Protein AF-A0A1C4MMA6-F1 (afdb_monomer)

Nearest PDB structures (foldseek):
  7vwo-assembly3_I  TM=7.180E-01  e=1.341E+00  Mycobacterium tuberculosis H37Rv
  1v8p-assembly1_D  TM=8.328E-01  e=2.155E+00  Pyrobaculum aerophilum
  1v8o-assembly1_C  TM=7.365E-01  e=1.643E+00  Pyrobaculum aerophilum
  8kda-assembly1_B  TM=6.234E-01  e=2.014E+00  Hydrogenobacter thermophilus TK-6

Structure (mmCIF, N/CA/C/O backbone):
data_AF-A0A1C4MMA6-F1
#
_entry.id   AF-A0A1C4MMA6-F1
#
loop_
_atom_site.group_PDB
_atom_site.id
_atom_site.type_symbol
_atom_site.label_atom_id
_atom_site.label_alt_id
_atom_site.label_comp_id
_atom_site.label_asym_id
_atom_site.label_entity_id
_atom_site.label_seq_id
_atom_site.pdbx_PDB_ins_code
_atom_site.Cartn_x
_atom_site.Cartn_y
_atom_site.Cartn_z
_atom_site.occupancy
_atom_site.B_iso_or_equiv
_atom_site.auth_seq_id
_atom_site.auth_comp_id
_atom_site.auth_asym_id
_atom_site.auth_atom_id
_atom_site.pdbx_PDB_model_num
ATOM 1 N N . MET A 1 1 ? -5.575 0.027 16.556 1.00 72.94 1 MET A N 1
ATOM 2 C CA . MET A 1 1 ? -4.856 0.512 15.353 1.00 72.94 1 MET A CA 1
ATOM 3 C C . MET A 1 1 ? -5.492 -0.066 14.092 1.00 72.94 1 MET A C 1
ATOM 5 O O . MET A 1 1 ? -5.868 -1.233 14.123 1.00 72.94 1 MET A O 1
ATOM 9 N N . ARG A 1 2 ? -5.619 0.714 13.005 1.00 85.19 2 ARG A N 1
ATOM 10 C CA . ARG A 1 2 ? -6.250 0.281 11.735 1.00 85.19 2 ARG A CA 1
ATOM 11 C C . ARG A 1 2 ? -5.512 -0.893 11.073 1.00 85.19 2 ARG A C 1
ATOM 13 O O . ARG A 1 2 ? -6.161 -1.845 10.658 1.00 85.19 2 ARG A O 1
ATOM 20 N N . ALA A 1 3 ? -4.177 -0.890 11.102 1.00 88.81 3 ALA A N 1
ATOM 21 C CA . ALA A 1 3 ? -3.330 -1.957 10.554 1.00 88.81 3 ALA A CA 1
ATOM 22 C C . ALA A 1 3 ? -3.654 -3.365 11.095 1.00 88.81 3 ALA A C 1
ATOM 24 O O . ALA A 1 3 ? -3.616 -4.340 10.351 1.00 88.81 3 ALA A O 1
ATOM 25 N N . G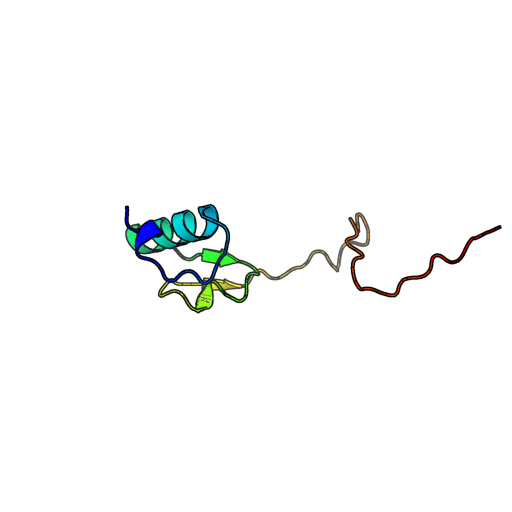LY A 1 4 ? -4.035 -3.481 12.374 1.00 90.31 4 GLY A N 1
ATOM 26 C CA . GLY A 1 4 ? -4.386 -4.766 12.995 1.00 90.31 4 GLY A CA 1
ATOM 27 C C . GLY A 1 4 ? -5.719 -5.360 12.523 1.00 90.31 4 GLY A C 1
ATOM 28 O O . GLY A 1 4 ? -6.012 -6.503 12.849 1.00 90.31 4 GLY A O 1
ATOM 29 N N . ARG A 1 5 ? -6.527 -4.595 11.777 1.00 91.38 5 ARG A N 1
ATOM 30 C CA . ARG A 1 5 ? -7.807 -5.041 11.204 1.00 91.38 5 ARG A CA 1
ATOM 31 C C . ARG A 1 5 ? -7.702 -5.404 9.722 1.00 91.38 5 ARG A C 1
ATOM 33 O O . ARG A 1 5 ? -8.683 -5.860 9.147 1.00 91.38 5 ARG A O 1
ATOM 40 N N . LEU A 1 6 ? -6.547 -5.168 9.099 1.00 91.81 6 LEU A N 1
ATOM 41 C CA . LEU A 1 6 ? -6.336 -5.490 7.694 1.00 91.81 6 LEU A CA 1
ATOM 42 C C . LEU A 1 6 ? -6.163 -7.004 7.502 1.00 91.81 6 LEU A C 1
ATOM 44 O O . LEU A 1 6 ? -5.547 -7.653 8.356 1.00 91.81 6 LEU A O 1
ATOM 48 N N . PRO A 1 7 ? -6.629 -7.561 6.367 1.00 91.44 7 PRO A N 1
ATOM 49 C CA . PRO A 1 7 ? -6.343 -8.940 5.995 1.00 91.44 7 PRO A CA 1
ATOM 50 C C . PRO A 1 7 ? -4.841 -9.247 6.063 1.00 91.44 7 PRO A C 1
ATOM 52 O O . PRO A 1 7 ? -3.996 -8.446 5.645 1.00 91.44 7 PRO A O 1
ATOM 55 N N . ALA A 1 8 ? -4.499 -10.423 6.584 1.00 89.19 8 ALA A N 1
ATOM 56 C CA . ALA A 1 8 ? -3.117 -10.865 6.762 1.00 89.19 8 ALA A CA 1
ATOM 57 C C . ALA A 1 8 ? -2.513 -11.430 5.458 1.00 89.19 8 ALA A C 1
ATOM 59 O O . ALA A 1 8 ? -2.055 -12.569 5.427 1.00 89.19 8 ALA A O 1
ATOM 60 N N . LEU A 1 9 ? -2.536 -10.643 4.374 1.00 90.00 9 LEU A N 1
ATOM 61 C CA . LEU A 1 9 ? -1.919 -11.020 3.091 1.00 90.00 9 LEU A CA 1
ATOM 62 C C . LEU A 1 9 ? -0.386 -10.916 3.152 1.00 90.00 9 LEU A C 1
ATOM 64 O O . LEU A 1 9 ? 0.311 -11.743 2.570 1.00 90.00 9 LEU A O 1
ATOM 68 N N . HIS A 1 10 ? 0.134 -9.945 3.910 1.00 89.00 10 HIS A N 1
ATOM 69 C CA . HIS A 1 10 ? 1.558 -9.828 4.226 1.00 89.00 10 HIS A CA 1
ATOM 70 C C . HIS A 1 10 ? 1.864 -10.458 5.585 1.00 89.00 10 HIS A C 1
ATOM 72 O O . HIS A 1 10 ? 1.116 -10.289 6.554 1.00 89.00 10 HIS A O 1
ATOM 78 N N . ARG A 1 11 ? 2.996 -11.169 5.658 1.00 80.88 11 ARG A N 1
ATOM 79 C CA . ARG A 1 11 ? 3.522 -11.708 6.921 1.00 80.88 11 ARG A CA 1
ATOM 80 C C . ARG A 1 11 ? 4.136 -10.617 7.791 1.00 80.88 11 ARG A C 1
ATOM 82 O O . ARG A 1 11 ? 4.073 -10.719 9.014 1.00 80.88 11 ARG A O 1
ATOM 89 N N . ASP A 1 12 ? 4.687 -9.581 7.166 1.00 83.94 12 ASP A N 1
ATOM 90 C CA . ASP A 1 12 ? 5.275 -8.454 7.873 1.00 83.94 12 ASP A CA 1
ATOM 91 C C . ASP A 1 12 ? 4.202 -7.454 8.352 1.00 83.94 12 ASP A C 1
ATOM 93 O O . ASP A 1 12 ? 3.090 -7.351 7.818 1.00 83.94 12 ASP A O 1
ATOM 97 N N . PHE A 1 13 ? 4.490 -6.765 9.454 1.00 87.94 13 PHE A N 1
ATOM 98 C CA . PHE A 1 13 ? 3.575 -5.792 10.047 1.00 87.94 13 PHE A CA 1
ATOM 99 C C . PHE A 1 13 ? 3.716 -4.394 9.432 1.00 87.94 13 PHE A C 1
ATOM 101 O O . PHE A 1 13 ? 2.726 -3.664 9.362 1.00 87.94 13 PHE A O 1
ATOM 108 N N . LEU A 1 14 ? 4.905 -4.035 8.950 1.00 91.44 14 LEU A N 1
ATOM 109 C CA . LEU A 1 14 ? 5.206 -2.736 8.361 1.00 91.44 14 LEU A CA 1
ATOM 110 C C . LEU A 1 14 ? 4.373 -2.480 7.106 1.00 91.44 14 LEU A C 1
ATOM 112 O O . LEU A 1 14 ? 3.795 -1.403 6.986 1.00 91.44 14 LEU A O 1
ATOM 116 N N . ASP A 1 15 ? 4.218 -3.480 6.233 1.00 92.06 15 ASP A N 1
ATOM 117 C CA . ASP A 1 15 ? 3.378 -3.364 5.030 1.00 92.06 15 ASP A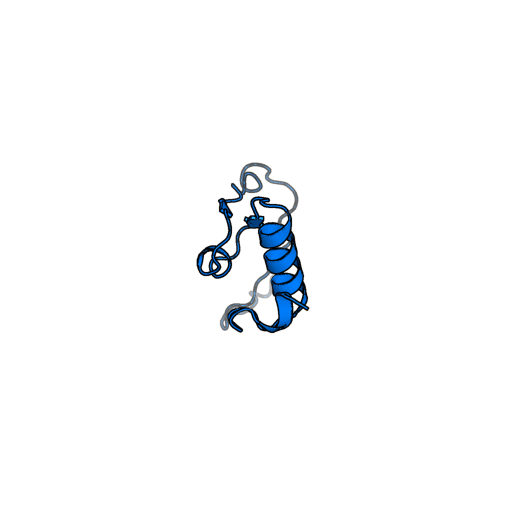 CA 1
ATOM 118 C C . ASP A 1 15 ? 1.940 -2.973 5.395 1.00 92.06 15 ASP A C 1
ATOM 120 O O . ASP A 1 15 ? 1.327 -2.096 4.783 1.00 92.06 15 ASP A O 1
ATOM 124 N N . ARG A 1 16 ? 1.408 -3.569 6.468 1.00 94.25 16 ARG A N 1
ATOM 125 C CA . ARG A 1 16 ? 0.055 -3.278 6.962 1.00 94.25 16 ARG A CA 1
ATOM 126 C C . ARG A 1 16 ? -0.046 -1.903 7.617 1.00 94.25 16 ARG A C 1
ATOM 128 O O . ARG A 1 16 ? -1.104 -1.283 7.527 1.00 94.25 16 ARG A O 1
ATOM 135 N N . ILE A 1 17 ? 1.016 -1.409 8.255 1.00 95.62 17 ILE A N 1
ATOM 136 C CA . ILE A 1 17 ? 1.064 -0.018 8.728 1.00 95.62 17 ILE A CA 1
ATOM 137 C C . ILE A 1 17 ? 1.042 0.945 7.538 1.00 95.62 17 ILE A C 1
ATOM 139 O O . ILE A 1 17 ? 0.239 1.876 7.542 1.00 95.62 17 ILE A O 1
ATOM 1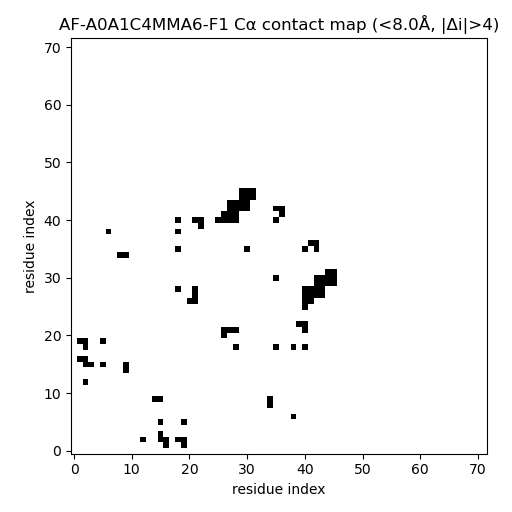43 N N . LEU A 1 18 ? 1.863 0.703 6.513 1.00 95.12 18 LEU A N 1
ATOM 144 C CA . LEU A 1 18 ? 1.940 1.551 5.321 1.00 95.12 18 LEU A CA 1
ATOM 145 C C . LEU A 1 18 ? 0.586 1.636 4.604 1.00 95.12 18 LEU A C 1
ATOM 147 O O . LEU A 1 18 ? 0.107 2.730 4.311 1.00 95.12 18 LEU A O 1
ATOM 151 N N . ILE A 1 19 ? -0.068 0.491 4.387 1.00 96.19 19 ILE A N 1
ATOM 152 C CA . ILE A 1 19 ? -1.406 0.432 3.782 1.00 96.19 19 ILE A CA 1
ATOM 153 C C . ILE A 1 19 ? -2.424 1.183 4.644 1.00 96.19 19 ILE A C 1
ATOM 155 O O . ILE A 1 19 ? -3.229 1.955 4.125 1.00 96.19 19 ILE A O 1
ATOM 159 N N . ALA A 1 20 ? -2.395 0.982 5.965 1.00 96.44 20 ALA A N 1
ATOM 160 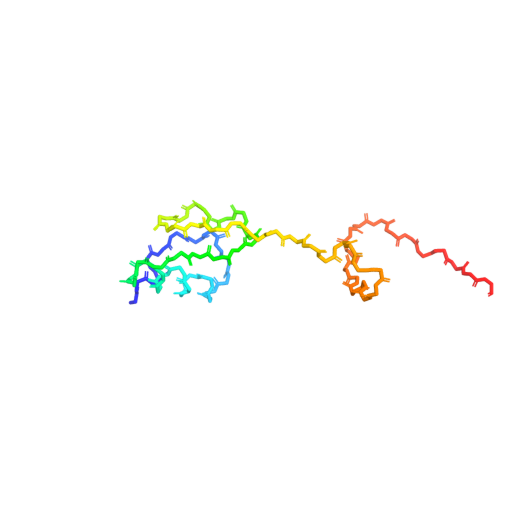C CA . ALA A 1 20 ? -3.314 1.663 6.868 1.00 96.44 20 ALA A CA 1
ATOM 161 C C . ALA A 1 20 ? -3.148 3.189 6.819 1.00 96.44 20 ALA A C 1
ATOM 163 O O . ALA A 1 20 ? -4.157 3.892 6.841 1.00 96.44 20 ALA A O 1
ATOM 164 N N . GLN A 1 21 ? -1.913 3.690 6.722 1.00 96.81 21 GLN A N 1
ATOM 165 C CA . GLN A 1 21 ? -1.652 5.122 6.593 1.00 96.81 21 GLN A CA 1
ATOM 166 C C . GLN A 1 21 ? -2.158 5.665 5.258 1.00 96.81 21 GLN A C 1
ATOM 168 O O . GLN A 1 21 ? -2.872 6.664 5.233 1.00 96.81 21 GLN A O 1
ATOM 173 N N . ALA A 1 22 ? -1.868 4.964 4.160 1.00 97.38 22 ALA A N 1
ATOM 174 C CA . ALA A 1 22 ? -2.330 5.347 2.831 1.00 97.38 22 ALA A CA 1
ATOM 175 C C . ALA A 1 22 ? -3.865 5.426 2.750 1.00 97.38 22 ALA A C 1
ATOM 177 O O . ALA A 1 22 ? -4.402 6.356 2.155 1.00 97.38 22 ALA A O 1
ATOM 178 N N . GLN A 1 23 ? -4.580 4.517 3.420 1.00 96.19 23 GLN A N 1
ATOM 179 C CA . GLN A 1 23 ? -6.040 4.579 3.530 1.00 96.19 23 GLN A CA 1
ATOM 180 C C . GLN A 1 23 ? -6.550 5.766 4.357 1.00 96.19 23 GLN A C 1
ATOM 182 O O . GLN A 1 23 ? -7.615 6.295 4.054 1.00 96.19 23 GLN A O 1
ATOM 187 N N . ILE A 1 24 ? -5.844 6.150 5.426 1.00 96.31 24 ILE A N 1
ATOM 188 C CA . ILE A 1 24 ? -6.241 7.273 6.292 1.00 96.31 24 ILE A CA 1
ATOM 189 C C . ILE A 1 24 ? -6.029 8.608 5.574 1.00 96.31 24 ILE A C 1
ATOM 191 O O . ILE A 1 24 ? -6.869 9.496 5.681 1.00 96.31 24 ILE A O 1
ATOM 195 N N . GLU A 1 25 ? -4.929 8.736 4.836 1.00 97.19 25 GLU A N 1
ATOM 196 C CA . GLU A 1 25 ? -4.535 9.986 4.179 1.00 97.19 25 GLU A CA 1
ATOM 197 C C . GLU A 1 25 ? -4.986 10.080 2.714 1.00 97.19 25 GLU A C 1
ATOM 199 O O . GLU A 1 25 ? -4.770 11.100 2.068 1.00 97.19 25 GLU A O 1
ATOM 204 N N . GLY A 1 26 ? -5.613 9.032 2.169 1.00 96.44 26 GLY A N 1
ATOM 205 C CA . GLY A 1 26 ? -6.033 8.995 0.766 1.00 96.44 26 GLY A CA 1
ATOM 206 C C . GLY A 1 26 ? -4.859 8.980 -0.220 1.00 96.44 26 GLY A C 1
ATOM 207 O O . GLY A 1 26 ? -4.981 9.483 -1.335 1.00 96.44 26 GLY A O 1
ATOM 208 N N . MET A 1 27 ? -3.715 8.422 0.185 1.00 97.44 27 MET A N 1
ATOM 209 C CA . MET A 1 27 ? -2.506 8.356 -0.636 1.00 97.44 27 MET A CA 1
ATOM 210 C C . MET A 1 27 ? -2.460 7.098 -1.503 1.00 97.44 27 MET A C 1
ATOM 212 O O . MET A 1 27 ? -2.987 6.045 -1.144 1.00 97.44 27 MET A O 1
ATOM 216 N N . ALA A 1 28 ? -1.752 7.189 -2.629 1.00 97.19 28 ALA A N 1
ATOM 217 C CA . ALA A 1 28 ? -1.416 6.028 -3.441 1.00 97.19 28 ALA A CA 1
ATOM 218 C C . ALA A 1 28 ? -0.155 5.325 -2.921 1.00 97.19 28 ALA A C 1
ATOM 220 O O . ALA A 1 28 ? 0.833 5.974 -2.575 1.00 97.19 28 ALA A O 1
ATOM 221 N N . VAL A 1 29 ? -0.161 3.992 -2.934 1.00 96.19 29 VAL A N 1
ATOM 222 C CA . VAL A 1 29 ? 1.020 3.178 -2.632 1.00 96.19 29 VAL A CA 1
ATOM 223 C C . VAL A 1 29 ? 1.768 2.876 -3.926 1.00 96.19 29 VAL A C 1
ATOM 225 O O . VAL A 1 29 ? 1.247 2.239 -4.842 1.00 96.19 29 VAL A O 1
ATOM 228 N N . VAL A 1 30 ? 3.019 3.322 -4.001 1.00 95.44 30 VAL A N 1
ATOM 229 C CA . VAL A 1 30 ? 3.928 3.002 -5.104 1.00 95.44 30 VAL A CA 1
ATOM 230 C C . VAL A 1 30 ? 4.664 1.711 -4.759 1.00 95.44 30 VAL A C 1
ATOM 232 O O . VAL A 1 30 ? 5.427 1.677 -3.796 1.00 95.44 30 VAL A O 1
ATOM 235 N N . THR A 1 31 ? 4.445 0.634 -5.514 1.00 92.69 31 THR A N 1
ATOM 236 C CA . THR A 1 31 ? 5.035 -0.668 -5.170 1.00 92.69 31 THR A CA 1
ATOM 237 C C . THR A 1 31 ? 5.297 -1.575 -6.377 1.00 92.69 31 THR A C 1
ATOM 239 O O . THR A 1 31 ? 4.778 -1.369 -7.476 1.00 92.69 31 THR A O 1
ATOM 242 N N . ARG A 1 32 ? 6.142 -2.592 -6.164 1.00 92.31 32 ARG A N 1
ATOM 243 C CA . ARG A 1 32 ? 6.275 -3.779 -7.032 1.00 92.31 32 ARG A CA 1
ATOM 244 C C . ARG A 1 32 ? 5.566 -5.005 -6.450 1.00 92.31 32 ARG A C 1
ATOM 246 O O . ARG A 1 32 ? 5.542 -6.049 -7.097 1.00 92.31 32 ARG A O 1
ATOM 253 N N . ASP A 1 33 ? 5.048 -4.897 -5.232 1.00 91.44 33 ASP A N 1
ATOM 254 C CA . ASP A 1 33 ? 4.383 -5.992 -4.547 1.00 91.44 33 ASP A CA 1
ATOM 255 C C . ASP A 1 33 ? 3.019 -6.276 -5.188 1.00 91.44 33 ASP A C 1
ATOM 257 O O . ASP A 1 33 ? 2.170 -5.394 -5.327 1.00 91.44 33 ASP A O 1
ATOM 261 N N . LYS A 1 34 ? 2.817 -7.534 -5.579 1.00 91.75 34 LYS A N 1
ATOM 262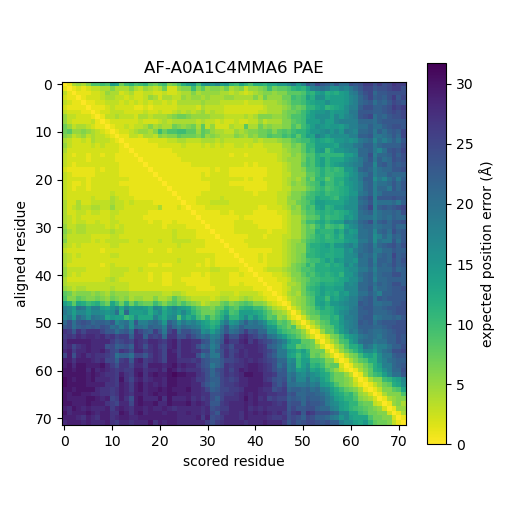 C CA . LYS A 1 34 ? 1.598 -8.025 -6.229 1.00 91.75 34 LYS A CA 1
ATOM 263 C C . LYS A 1 34 ? 0.419 -8.223 -5.271 1.00 91.75 34 LYS A C 1
ATOM 265 O O . LYS A 1 34 ? -0.704 -8.399 -5.736 1.00 91.75 34 LYS A O 1
ATOM 270 N N . TRP A 1 35 ? 0.660 -8.239 -3.963 1.00 93.25 35 TRP A N 1
ATOM 271 C CA . TRP A 1 35 ? -0.359 -8.438 -2.933 1.00 93.25 35 TRP A CA 1
ATOM 272 C C . TRP A 1 35 ? -0.977 -7.120 -2.472 1.00 93.25 35 TRP A C 1
ATOM 274 O O . TRP A 1 35 ? -2.140 -7.101 -2.083 1.00 93.25 35 TRP A O 1
ATOM 284 N N . ILE A 1 36 ? -0.246 -6.004 -2.563 1.00 93.94 36 ILE A N 1
ATOM 285 C CA . ILE A 1 36 ? -0.747 -4.678 -2.163 1.00 93.94 36 ILE A CA 1
ATOM 286 C C . ILE A 1 36 ? -2.029 -4.252 -2.915 1.00 93.94 36 ILE A C 1
ATOM 288 O O . ILE A 1 36 ? -2.931 -3.748 -2.250 1.00 93.94 36 ILE A O 1
ATOM 292 N N . PRO A 1 37 ? -2.202 -4.506 -4.230 1.00 94.12 37 PRO A N 1
ATOM 293 C CA . PRO A 1 37 ? -3.456 -4.209 -4.936 1.00 94.12 37 PRO A CA 1
ATOM 294 C C . PRO A 1 37 ? -4.701 -4.938 -4.412 1.00 94.12 37 PRO A C 1
ATOM 296 O O . PRO A 1 37 ? -5.809 -4.582 -4.794 1.00 94.12 37 PRO A O 1
ATOM 299 N N . GLN A 1 38 ? -4.543 -5.975 -3.584 1.00 94.50 38 GLN A N 1
ATOM 300 C CA . GLN A 1 38 ? -5.672 -6.691 -2.977 1.00 94.50 38 GLN A CA 1
ATOM 301 C C . GLN A 1 38 ? -6.220 -5.976 -1.738 1.00 94.50 38 GLN A C 1
ATOM 303 O O . GLN A 1 38 ? -7.266 -6.356 -1.215 1.00 94.50 38 GLN A O 1
ATOM 308 N N . TYR A 1 39 ? -5.523 -4.949 -1.256 1.00 93.62 39 TYR A N 1
ATOM 309 C CA . TYR A 1 39 ? -6.068 -4.031 -0.273 1.00 93.62 39 TYR A CA 1
ATOM 310 C C . TYR A 1 39 ? -6.839 -2.921 -0.983 1.00 93.62 39 TYR A C 1
ATOM 312 O O . TYR A 1 39 ? -6.482 -2.499 -2.080 1.00 93.62 39 TYR A O 1
ATOM 320 N N . GLU A 1 40 ? -7.875 -2.404 -0.329 1.00 92.94 40 GLU A N 1
ATOM 321 C CA . GLU A 1 40 ? -8.630 -1.243 -0.805 1.00 92.94 40 GLU A CA 1
ATOM 322 C C . GLU A 1 40 ? -7.784 0.034 -0.649 1.00 92.94 40 GLU A C 1
ATOM 324 O O . GLU A 1 40 ? -7.947 0.797 0.305 1.00 92.94 40 GLU A O 1
ATOM 329 N N . VAL A 1 41 ? -6.804 0.219 -1.535 1.00 95.38 41 VAL A N 1
ATOM 330 C CA . VAL A 1 41 ? -5.893 1.369 -1.572 1.00 95.38 41 VAL A CA 1
ATOM 331 C C . VAL A 1 41 ? -5.496 1.672 -3.024 1.00 95.38 41 VAL A C 1
ATOM 333 O O . VAL A 1 41 ? -5.316 0.738 -3.808 1.00 95.38 41 VAL A O 1
ATOM 336 N N . PRO A 1 42 ? -5.346 2.946 -3.428 1.00 96.94 42 PRO A N 1
ATOM 337 C CA . PRO A 1 42 ? -4.830 3.269 -4.755 1.00 96.94 42 PRO A CA 1
ATOM 338 C C . PRO A 1 42 ? -3.388 2.769 -4.917 1.00 96.94 42 PRO A C 1
ATOM 340 O O . PRO A 1 42 ? -2.566 2.938 -4.015 1.00 96.94 42 PRO A O 1
ATOM 343 N N . VAL A 1 43 ? -3.058 2.184 -6.072 1.00 96.25 43 VAL A N 1
ATOM 344 C CA . VAL A 1 43 ? -1.720 1.629 -6.340 1.00 96.25 43 VAL A CA 1
ATOM 345 C C . VAL A 1 43 ? -1.128 2.197 -7.621 1.00 96.25 43 VAL A C 1
ATOM 347 O O . VAL A 1 43 ? -1.800 2.301 -8.645 1.00 96.25 43 VAL A O 1
ATOM 350 N N . MET A 1 44 ? 0.167 2.503 -7.570 1.00 95.88 44 MET A N 1
ATOM 351 C CA . MET A 1 44 ? 0.975 2.850 -8.733 1.00 95.88 44 MET A CA 1
ATOM 352 C C . MET A 1 44 ? 2.100 1.827 -8.912 1.00 95.88 44 MET A C 1
ATOM 354 O O . MET A 1 44 ? 2.906 1.593 -8.009 1.00 95.88 44 MET A O 1
ATOM 358 N N . ALA A 1 45 ? 2.169 1.225 -10.098 1.00 90.00 45 ALA A N 1
ATOM 359 C CA . ALA A 1 45 ? 3.220 0.273 -10.428 1.00 90.00 45 ALA A CA 1
ATOM 360 C C . ALA A 1 45 ? 4.561 0.987 -10.651 1.00 90.00 45 ALA A C 1
ATOM 362 O O . ALA A 1 45 ? 4.655 1.953 -11.411 1.00 90.00 45 ALA A O 1
ATOM 363 N N . VAL A 1 46 ? 5.628 0.470 -10.042 1.00 89.25 46 VAL A N 1
ATOM 364 C CA . VAL A 1 46 ? 6.988 0.960 -10.300 1.00 89.25 46 VAL A CA 1
ATOM 365 C C . VAL A 1 46 ? 7.497 0.409 -11.630 1.00 89.25 46 VAL A C 1
ATOM 367 O O . VAL A 1 46 ? 7.697 -0.798 -11.775 1.00 89.25 46 VAL A O 1
ATOM 370 N N . ARG A 1 47 ? 7.830 1.291 -12.577 1.00 82.44 47 ARG A N 1
ATOM 371 C CA . ARG A 1 47 ? 8.648 0.913 -13.738 1.00 82.44 47 ARG A CA 1
ATOM 372 C C . ARG A 1 47 ? 10.103 0.764 -13.303 1.00 82.44 47 ARG A C 1
ATOM 374 O O . ARG A 1 47 ? 10.723 1.706 -12.819 1.00 82.44 47 ARG A O 1
ATOM 381 N N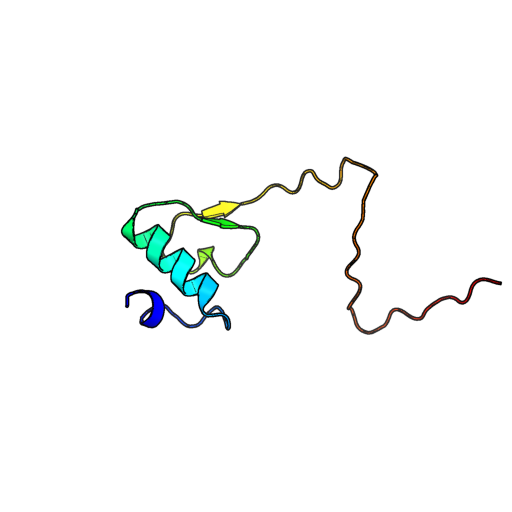 . ALA A 1 48 ? 10.669 -0.426 -13.467 1.00 69.75 48 ALA A N 1
ATOM 382 C CA . ALA A 1 48 ? 12.098 -0.633 -13.271 1.00 69.75 48 ALA A CA 1
ATOM 383 C C . ALA A 1 48 ? 12.857 -0.240 -14.551 1.00 69.75 48 ALA A C 1
ATOM 385 O O . ALA A 1 48 ? 12.990 -1.060 -15.453 1.00 69.75 48 ALA A O 1
ATOM 386 N N . ALA A 1 49 ? 13.361 0.996 -14.615 1.00 64.81 49 ALA A N 1
ATOM 387 C CA . ALA A 1 49 ? 14.267 1.454 -15.683 1.00 64.81 49 ALA A CA 1
ATOM 388 C C . ALA A 1 49 ? 15.731 1.010 -15.462 1.00 64.81 49 ALA A C 1
ATOM 390 O O . ALA A 1 49 ? 16.592 1.171 -16.317 1.00 64.81 49 ALA A O 1
ATOM 391 N N . TRP A 1 50 ? 16.023 0.375 -14.322 1.00 57.28 50 TRP A N 1
ATOM 392 C CA . TRP A 1 50 ? 17.370 -0.056 -13.926 1.00 57.28 50 TRP A CA 1
ATOM 393 C C . TRP A 1 50 ? 18.011 -1.110 -14.844 1.00 57.28 50 TRP A C 1
ATOM 395 O O . TRP A 1 50 ? 19.175 -1.436 -14.654 1.00 57.28 50 TRP A O 1
ATOM 405 N N . ARG A 1 51 ? 17.280 -1.659 -15.828 1.00 55.72 51 ARG A N 1
ATOM 406 C CA . ARG A 1 51 ? 17.848 -2.578 -16.832 1.00 55.72 51 ARG A CA 1
ATOM 407 C C . ARG A 1 51 ? 18.628 -1.870 -17.943 1.00 55.72 51 ARG A C 1
ATOM 409 O O . ARG A 1 51 ? 19.334 -2.542 -18.681 1.00 55.72 51 ARG A O 1
ATOM 416 N N . GLU A 1 52 ? 18.510 -0.551 -18.057 1.00 56.88 52 GLU A N 1
ATOM 417 C CA . GLU A 1 52 ? 19.130 0.232 -19.135 1.00 56.88 52 GLU A CA 1
ATOM 418 C C . GLU A 1 52 ? 20.533 0.745 -18.756 1.00 56.88 52 GLU A C 1
ATOM 420 O O . GLU A 1 52 ? 21.343 1.041 -19.630 1.00 56.88 52 GLU A O 1
ATOM 425 N N . CYS A 1 53 ? 20.869 0.769 -17.460 1.00 50.00 53 CYS A N 1
ATOM 426 C CA . CYS A 1 53 ? 22.216 1.070 -16.976 1.00 50.00 53 CYS A CA 1
ATOM 427 C C . CYS A 1 53 ? 22.995 -0.232 -16.740 1.00 50.00 53 CYS A C 1
ATOM 429 O O . CYS A 1 53 ? 22.739 -0.954 -15.780 1.00 50.00 53 CYS A O 1
ATOM 431 N N . GLY A 1 54 ? 23.990 -0.513 -17.585 1.00 60.03 54 GLY A N 1
ATOM 432 C CA . GLY A 1 54 ? 24.882 -1.678 -17.485 1.00 60.03 54 GLY A CA 1
ATOM 433 C C . GLY A 1 54 ? 25.851 -1.688 -16.290 1.00 60.03 54 GLY A C 1
ATOM 434 O O . GLY A 1 54 ? 26.833 -2.424 -16.318 1.00 60.03 54 GLY A O 1
ATOM 435 N N . ALA A 1 55 ? 25.614 -0.892 -15.245 1.00 62.50 55 ALA A N 1
ATOM 436 C CA . ALA A 1 55 ? 26.483 -0.795 -14.078 1.00 62.50 55 ALA A CA 1
ATOM 437 C C . ALA A 1 55 ? 25.660 -0.968 -12.793 1.00 62.50 55 ALA A C 1
ATOM 439 O O . ALA A 1 55 ? 24.737 -0.201 -12.535 1.00 62.50 5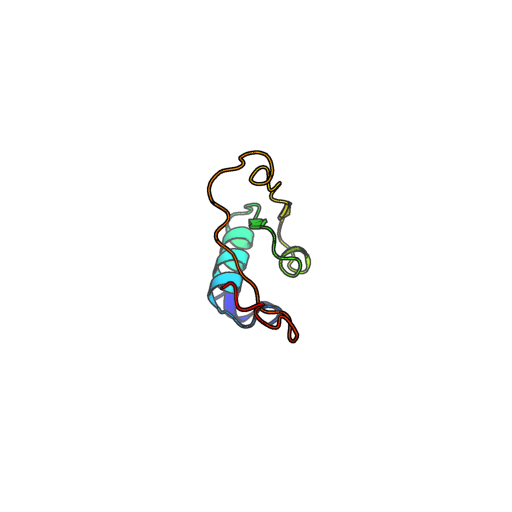5 ALA A O 1
ATOM 440 N N . CYS A 1 56 ? 26.038 -1.965 -11.988 1.00 50.62 56 CYS A N 1
ATOM 441 C CA . CYS A 1 56 ? 25.475 -2.361 -10.686 1.00 50.62 56 CYS A CA 1
ATOM 442 C C . CYS A 1 56 ? 24.279 -3.335 -10.709 1.00 50.62 56 CYS A C 1
ATOM 444 O O . CYS A 1 56 ? 23.198 -3.063 -10.187 1.00 50.62 56 CYS A O 1
ATOM 446 N N . SER A 1 57 ? 24.526 -4.558 -11.191 1.00 60.16 57 SER A N 1
ATOM 447 C CA . SER A 1 57 ? 23.723 -5.742 -10.867 1.00 60.16 57 SER A CA 1
ATOM 448 C C . SER A 1 57 ? 24.068 -6.271 -9.465 1.00 60.16 57 SER A C 1
ATOM 450 O O . SER A 1 57 ? 24.874 -7.188 -9.299 1.00 60.16 57 SER A O 1
ATOM 452 N N . HIS A 1 58 ? 23.435 -5.743 -8.413 1.00 57.59 58 HIS A N 1
ATOM 453 C CA . HIS A 1 58 ? 23.402 -6.492 -7.154 1.00 57.59 58 HIS A CA 1
ATOM 454 C C . HIS A 1 58 ? 22.373 -7.624 -7.290 1.00 57.59 58 HIS A C 1
ATOM 456 O O . HIS A 1 58 ? 21.166 -7.477 -7.138 1.00 57.59 58 HIS A O 1
ATOM 462 N N . ARG A 1 59 ? 22.919 -8.762 -7.708 1.00 60.22 59 ARG A N 1
ATOM 463 C CA . ARG A 1 59 ? 22.389 -10.124 -7.649 1.00 60.22 59 ARG A CA 1
ATOM 464 C C . ARG A 1 59 ? 21.379 -10.354 -6.514 1.00 60.22 59 ARG A C 1
ATOM 466 O O . ARG A 1 59 ? 21.645 -10.044 -5.357 1.00 60.22 59 ARG A O 1
ATOM 473 N N . THR A 1 60 ? 20.353 -11.145 -6.804 1.00 53.62 60 THR A N 1
ATOM 474 C CA . THR A 1 60 ? 19.942 -12.206 -5.876 1.00 53.62 60 THR A CA 1
ATOM 475 C C . THR A 1 60 ? 19.781 -13.490 -6.683 1.00 53.62 60 THR A C 1
ATOM 477 O O . THR A 1 60 ? 18.855 -13.569 -7.488 1.00 53.62 60 THR A O 1
ATOM 480 N N . PRO A 1 61 ? 20.662 -14.497 -6.546 1.00 61.25 61 PRO A N 1
ATOM 481 C CA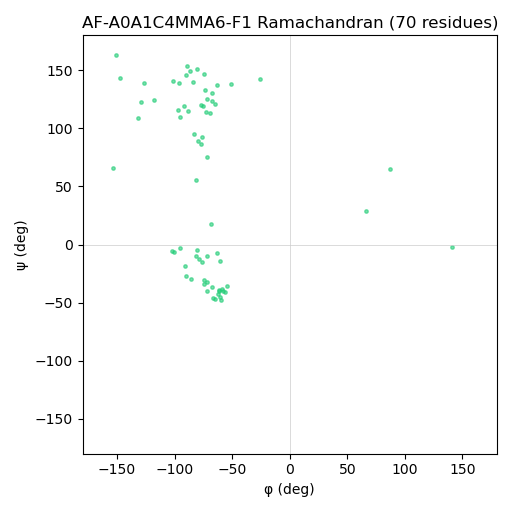 . PRO A 1 61 ? 20.360 -15.833 -7.013 1.00 61.25 61 PRO A CA 1
ATOM 482 C C . PRO A 1 61 ? 19.855 -16.644 -5.818 1.00 61.25 61 PRO A C 1
ATOM 484 O O . PRO A 1 61 ? 20.597 -16.879 -4.870 1.00 61.25 61 PRO A O 1
ATOM 487 N N . ALA A 1 62 ? 18.604 -17.082 -5.853 1.00 49.34 62 ALA A N 1
ATOM 488 C CA . ALA A 1 62 ? 18.155 -18.173 -4.991 1.00 49.34 62 ALA A CA 1
ATOM 489 C C . ALA A 1 62 ? 16.968 -18.896 -5.638 1.00 49.34 62 ALA A C 1
ATOM 491 O O . ALA A 1 62 ? 15.843 -18.852 -5.153 1.00 49.34 62 ALA A O 1
ATOM 492 N N . GLY A 1 63 ? 17.229 -19.540 -6.775 1.00 47.75 63 GLY A N 1
ATOM 493 C CA . GLY A 1 63 ? 16.441 -20.686 -7.226 1.00 47.75 63 GLY A CA 1
ATOM 494 C C . GLY A 1 63 ? 17.228 -21.967 -6.917 1.00 47.75 63 GLY A C 1
ATOM 495 O O . GLY A 1 63 ? 18.455 -21.949 -7.062 1.00 47.75 63 GLY A O 1
ATOM 496 N N . PRO A 1 64 ? 16.586 -23.062 -6.473 1.00 40.53 64 PRO A N 1
ATOM 497 C CA . PRO A 1 64 ? 17.290 -24.305 -6.177 1.00 40.53 64 PRO A CA 1
ATOM 498 C C . PRO A 1 64 ? 17.778 -24.921 -7.496 1.00 40.53 64 PRO A C 1
ATOM 500 O O . PRO A 1 64 ? 16.966 -25.307 -8.331 1.00 40.53 64 PRO A O 1
ATOM 503 N N . GLY A 1 65 ? 19.099 -24.973 -7.707 1.00 56.81 65 GLY A N 1
ATOM 504 C CA . GLY A 1 65 ? 19.698 -25.654 -8.867 1.00 56.81 65 GLY A CA 1
ATOM 505 C C . GLY A 1 65 ? 20.907 -24.984 -9.532 1.00 56.81 65 GLY A C 1
ATOM 506 O O . GLY A 1 65 ? 21.467 -25.560 -10.460 1.00 56.81 65 GLY A O 1
ATOM 507 N N . ALA A 1 66 ? 21.353 -23.804 -9.091 1.00 53.97 66 ALA A N 1
ATOM 508 C CA . ALA A 1 66 ? 22.520 -23.147 -9.688 1.00 53.97 66 ALA A CA 1
ATOM 509 C C . ALA A 1 66 ? 23.841 -23.751 -9.166 1.00 53.97 66 ALA A C 1
ATOM 511 O O . ALA A 1 66 ? 24.393 -23.296 -8.165 1.00 53.97 66 ALA A O 1
ATOM 512 N N . GLN A 1 67 ? 24.337 -24.790 -9.839 1.00 56.22 67 GLN A N 1
ATOM 513 C CA . GLN A 1 67 ? 25.680 -25.330 -9.617 1.00 56.22 67 GLN A CA 1
ATOM 514 C C . GLN A 1 67 ? 26.720 -24.300 -10.080 1.00 56.22 67 GLN A C 1
ATOM 516 O O . GLN A 1 67 ? 26.610 -23.746 -11.176 1.00 56.22 67 GLN A O 1
ATOM 521 N N . ARG A 1 68 ? 27.707 -24.006 -9.226 1.00 54.41 68 ARG A N 1
ATOM 522 C CA . ARG A 1 68 ? 28.852 -23.165 -9.589 1.00 54.41 68 ARG A CA 1
ATOM 523 C C . ARG A 1 68 ? 29.690 -23.924 -10.614 1.00 54.41 68 ARG A C 1
ATOM 525 O O . ARG A 1 68 ? 30.121 -25.035 -10.335 1.00 54.41 68 ARG A O 1
ATOM 532 N N . ALA A 1 69 ? 29.918 -23.322 -11.775 1.00 49.44 69 ALA A N 1
ATOM 533 C CA . ALA A 1 69 ? 31.052 -23.707 -12.596 1.00 49.44 69 ALA A CA 1
ATOM 534 C C . ALA A 1 69 ? 32.306 -23.161 -11.904 1.00 49.44 69 ALA A C 1
ATOM 536 O O . ALA A 1 69 ? 32.448 -21.943 -11.763 1.00 49.44 69 ALA A O 1
ATOM 537 N N . ASP A 1 70 ? 33.161 -24.060 -11.425 1.00 54.44 70 ASP A N 1
ATOM 538 C CA . ASP A 1 70 ? 34.524 -23.724 -11.032 1.00 54.44 70 ASP A CA 1
ATOM 539 C C . ASP A 1 70 ? 35.278 -23.274 -12.290 1.00 54.44 70 ASP A C 1
ATOM 541 O O . ASP A 1 70 ? 35.331 -23.988 -13.294 1.00 54.44 70 ASP A O 1
ATOM 545 N N . ALA A 1 71 ? 35.789 -22.045 -12.262 1.00 36.28 71 ALA A N 1
ATOM 546 C CA . ALA A 1 71 ? 36.704 -21.529 -13.273 1.00 36.28 71 ALA A CA 1
ATOM 547 C C . ALA A 1 71 ? 38.153 -21.832 -12.833 1.00 36.28 71 ALA A C 1
ATOM 549 O O . ALA A 1 71 ? 38.394 -21.841 -11.623 1.00 36.28 71 ALA A O 1
ATOM 550 N N . PRO A 1 72 ? 39.078 -22.106 -13.775 1.00 51.06 72 PRO A N 1
ATOM 551 C CA . PRO A 1 72 ? 40.455 -22.518 -13.482 1.00 51.06 72 PRO A CA 1
ATOM 552 C C . PRO A 1 72 ? 41.285 -21.444 -12.769 1.00 51.06 72 PRO A C 1
ATOM 554 O O . PRO A 1 72 ? 41.013 -20.238 -12.977 1.00 51.06 72 PRO A O 1
#

pLDDT: mean 79.28, std 18.73, range [36.28, 97.44]

Solvent-accessible surface area (backbone atoms only — not comparable to full-atom values): 5035 Å² total; per-residue (Å²): 117,71,36,81,72,52,81,80,83,58,92,58,65,64,65,36,44,53,52,40,49,28,56,74,72,73,40,67,49,76,41,85,62,84,66,60,70,77,44,94,52,53,71,40,77,65,80,80,67,71,82,76,54,95,73,83,86,83,76,83,90,84,67,96,79,80,76,81,78,85,75,135

Foldseek 3Di:
DQLVVDPPLDPDSVLSVVLSVCVVVVHEDEDCDPCSVVDPGHYDYDDDPVVVDPPDDPDDDDDPDDDDDDDD

Mean predicted aligned error: 11.81 Å

Secondary structure (DSSP, 8-state):
-GGGGS---SSSHHHHHHHHHHHHHTPPEEE--SSGGGSSS-EEEPP--TTS--S-------STT-------

Radius of gyration: 17.91 Å; Cα contacts (8 Å, |Δi|>4): 52; chains: 1; bounding box: 49×36×34 Å

Sequence (72 aa):
MRAGRLPALHRDFLDRILIAQAQIEG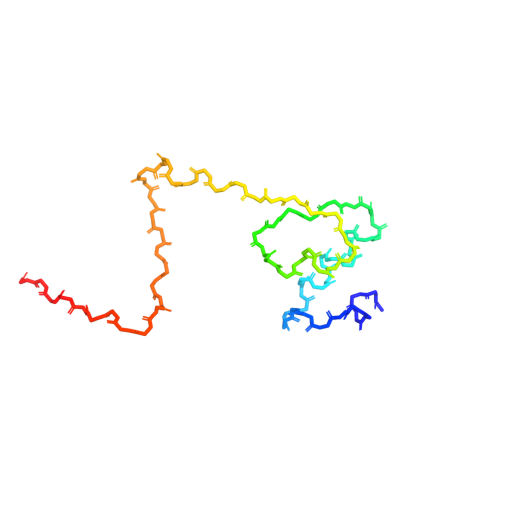MAVVTRDKWIPQYEVPVMAVRAAWRECGACSHRTPAGPGAQRADAP